Protein AF-A0A9N9EMJ4-F1 (afdb_monomer_lite)

Structure (mmCIF, N/CA/C/O backbone):
data_AF-A0A9N9EMJ4-F1
#
_entry.id   AF-A0A9N9EMJ4-F1
#
loop_
_atom_site.group_PDB
_atom_site.id
_atom_site.type_symbol
_atom_site.label_atom_id
_atom_site.label_alt_id
_atom_site.label_comp_id
_atom_site.label_asym_id
_atom_site.label_entity_id
_atom_site.label_seq_id
_atom_site.pdbx_PDB_ins_code
_atom_site.Cartn_x
_atom_site.Cartn_y
_atom_site.Cartn_z
_atom_site.occupancy
_atom_site.B_iso_or_equiv
_atom_site.auth_seq_id
_atom_site.auth_comp_id
_atom_site.auth_asym_id
_atom_site.auth_atom_id
_atom_site.pdbx_PDB_model_num
ATOM 1 N N . VAL A 1 1 ? 4.712 -18.160 -2.350 1.00 85.25 1 VAL A N 1
ATOM 2 C CA . VAL A 1 1 ? 4.069 -17.129 -3.195 1.00 85.25 1 VAL A CA 1
ATOM 3 C C . VAL A 1 1 ? 4.050 -17.665 -4.610 1.00 85.25 1 VAL A C 1
ATOM 5 O O . VAL A 1 1 ? 5.106 -18.065 -5.078 1.00 85.25 1 VAL A O 1
ATOM 8 N N . ASN A 1 2 ? 2.885 -17.746 -5.245 1.00 92.44 2 ASN A N 1
ATOM 9 C CA . ASN A 1 2 ? 2.748 -18.131 -6.648 1.00 92.44 2 ASN A CA 1
ATOM 10 C C . ASN A 1 2 ? 2.937 -16.888 -7.541 1.00 92.44 2 ASN A C 1
ATOM 12 O O . ASN A 1 2 ? 2.319 -15.858 -7.271 1.00 92.44 2 ASN A O 1
ATOM 16 N N . LEU A 1 3 ? 3.808 -16.981 -8.551 1.00 92.31 3 LEU A N 1
ATOM 17 C CA . LEU A 1 3 ? 4.112 -15.918 -9.520 1.00 92.31 3 LEU A CA 1
ATOM 18 C C . LEU A 1 3 ? 3.967 -16.403 -10.978 1.00 92.31 3 LEU A C 1
ATOM 20 O O . LEU A 1 3 ? 4.561 -15.828 -11.893 1.00 92.31 3 LEU A O 1
ATOM 24 N N . ASP A 1 4 ? 3.189 -17.457 -11.219 1.00 94.38 4 ASP A N 1
ATOM 25 C CA . ASP A 1 4 ? 3.074 -18.082 -12.535 1.00 94.38 4 ASP A CA 1
ATOM 26 C C . ASP A 1 4 ? 2.492 -17.120 -13.580 1.00 94.38 4 ASP A C 1
ATOM 28 O O . ASP A 1 4 ? 1.394 -16.555 -13.452 1.00 94.38 4 ASP A O 1
ATOM 32 N N . GLY A 1 5 ? 3.249 -16.929 -14.662 1.00 90.88 5 GLY A N 1
ATOM 33 C CA . GLY A 1 5 ? 2.914 -16.002 -15.739 1.00 90.88 5 GLY A CA 1
ATOM 34 C C . GLY A 1 5 ? 2.921 -14.528 -15.312 1.00 90.88 5 GLY A C 1
ATOM 35 O O . GLY A 1 5 ? 2.179 -13.733 -15.897 1.00 90.88 5 GLY A O 1
ATOM 36 N N . ILE A 1 6 ? 3.680 -14.171 -14.273 1.00 90.62 6 ILE A N 1
ATOM 37 C CA . ILE A 1 6 ? 4.059 -12.789 -13.962 1.00 90.62 6 ILE A CA 1
ATOM 38 C C . ILE A 1 6 ? 5.360 -12.472 -14.722 1.00 90.62 6 ILE A C 1
ATOM 40 O O . ILE A 1 6 ? 6.344 -13.190 -14.547 1.00 90.62 6 ILE A O 1
ATOM 44 N N . PRO A 1 7 ? 5.386 -11.448 -15.596 1.00 87.12 7 PRO A N 1
ATOM 45 C CA . PRO A 1 7 ? 6.576 -11.123 -16.381 1.00 87.12 7 PRO A CA 1
ATOM 46 C C . PRO A 1 7 ? 7.708 -10.602 -15.489 1.00 87.12 7 PRO A C 1
ATOM 48 O O . PRO A 1 7 ? 7.450 -9.921 -14.499 1.00 87.12 7 PRO A O 1
ATOM 51 N N . MET A 1 8 ? 8.954 -10.892 -15.874 1.00 84.81 8 MET A N 1
ATOM 52 C CA . MET A 1 8 ? 10.164 -10.380 -15.225 1.00 84.81 8 MET A CA 1
ATOM 53 C C . MET A 1 8 ? 10.958 -9.513 -16.219 1.00 84.81 8 MET A C 1
ATOM 55 O O . MET A 1 8 ? 11.267 -10.001 -17.307 1.00 84.81 8 MET A O 1
ATOM 59 N N . PRO A 1 9 ? 11.300 -8.253 -15.883 1.00 81.81 9 PRO A N 1
ATOM 60 C CA . PRO A 1 9 ? 11.042 -7.575 -14.608 1.00 81.81 9 PRO A CA 1
ATOM 61 C C . PRO A 1 9 ? 9.552 -7.269 -14.391 1.00 81.81 9 PRO A C 1
ATOM 63 O O . PRO A 1 9 ? 8.850 -6.907 -15.333 1.00 81.81 9 PRO A O 1
ATOM 66 N N . THR A 1 10 ? 9.076 -7.400 -13.147 1.00 86.81 10 THR A N 1
ATOM 67 C CA . THR A 1 10 ? 7.664 -7.178 -12.799 1.00 86.81 10 THR A CA 1
ATOM 68 C C . THR A 1 10 ? 7.264 -5.721 -13.068 1.00 86.81 10 THR A C 1
ATOM 70 O O . THR A 1 10 ? 7.769 -4.814 -12.398 1.00 86.81 10 THR A O 1
ATOM 73 N N . PRO A 1 11 ? 6.354 -5.451 -14.022 1.00 86.19 11 PRO A N 1
ATOM 74 C CA . PRO A 1 11 ? 5.904 -4.099 -14.304 1.00 86.19 11 PRO A CA 1
ATOM 75 C C . PRO A 1 11 ? 5.005 -3.594 -13.172 1.00 86.19 11 PRO A C 1
ATOM 77 O O . PRO A 1 11 ? 4.167 -4.332 -12.645 1.00 86.19 11 PRO A O 1
ATOM 80 N N . ILE A 1 12 ? 5.140 -2.311 -12.835 1.00 86.56 12 ILE A N 1
ATOM 81 C CA . ILE A 1 12 ? 4.262 -1.621 -11.885 1.00 86.56 12 ILE A CA 1
ATOM 82 C C . ILE A 1 12 ? 2.940 -1.328 -12.596 1.00 86.56 12 ILE A C 1
ATOM 84 O O . ILE A 1 12 ? 2.731 -0.260 -13.162 1.00 86.56 12 ILE A O 1
ATOM 88 N N . CYS A 1 13 ? 2.048 -2.315 -12.637 1.00 85.81 13 CYS A N 1
ATOM 89 C CA . CYS A 1 13 ? 0.713 -2.130 -13.190 1.00 85.81 13 CYS A CA 1
ATOM 90 C C . CYS A 1 13 ? -0.338 -2.917 -12.407 1.00 85.81 13 CYS A C 1
ATOM 92 O O . CYS A 1 13 ? -0.101 -4.030 -11.932 1.00 85.81 13 CYS A O 1
ATOM 94 N N . ASN A 1 14 ? -1.533 -2.332 -12.302 1.00 84.50 14 ASN A N 1
ATOM 95 C CA . ASN A 1 14 ? -2.632 -2.865 -11.495 1.00 84.50 14 ASN A CA 1
ATOM 96 C C . ASN A 1 14 ? -2.978 -4.315 -11.875 1.00 84.50 14 ASN A C 1
ATOM 98 O O . ASN A 1 14 ? -3.158 -5.160 -11.005 1.00 84.50 14 ASN A O 1
ATOM 102 N N . ARG A 1 15 ? -2.971 -4.635 -13.177 1.00 87.56 15 ARG A N 1
ATOM 103 C CA . ARG A 1 15 ? -3.268 -5.982 -13.692 1.00 87.56 15 ARG A CA 1
ATOM 104 C C . ARG A 1 15 ? -2.317 -7.050 -13.146 1.00 87.56 15 ARG A C 1
ATOM 106 O O . ARG A 1 15 ? -2.763 -8.136 -12.787 1.00 87.56 15 ARG A O 1
ATOM 113 N N . THR A 1 16 ? -1.023 -6.744 -13.071 1.00 90.25 16 THR A N 1
ATOM 114 C CA . THR A 1 16 ? -0.003 -7.681 -12.582 1.00 90.25 16 THR A CA 1
ATOM 115 C C . THR A 1 16 ? -0.172 -7.939 -11.092 1.00 90.25 16 THR A C 1
ATOM 117 O O . THR A 1 16 ? -0.239 -9.091 -10.676 1.00 90.25 16 THR A O 1
ATOM 120 N N . PHE A 1 17 ? -0.321 -6.886 -10.287 1.00 90.19 17 PHE A N 1
ATOM 121 C CA . PHE A 1 17 ? -0.478 -7.036 -8.838 1.00 90.19 17 PHE A CA 1
ATOM 122 C C . PHE A 1 17 ? -1.825 -7.657 -8.453 1.00 90.19 17 PHE A C 1
ATOM 124 O O . PHE A 1 17 ? -1.859 -8.503 -7.566 1.00 90.19 17 PHE A O 1
ATOM 131 N N . GLN A 1 18 ? -2.908 -7.355 -9.176 1.00 88.25 18 GLN A N 1
ATOM 132 C CA . GLN A 1 18 ? -4.179 -8.070 -9.019 1.00 88.25 18 GLN A CA 1
ATOM 133 C C . GLN A 1 18 ? -4.027 -9.564 -9.299 1.00 88.25 18 GLN A C 1
ATOM 135 O O . GLN A 1 18 ? -4.531 -10.378 -8.532 1.00 88.25 18 GLN A O 1
ATOM 140 N N . LYS A 1 19 ? -3.298 -9.941 -10.357 1.00 91.81 19 LYS A N 1
ATOM 141 C CA . LYS A 1 19 ? -3.024 -11.351 -10.653 1.00 91.81 19 LYS A CA 1
ATOM 142 C C . LYS A 1 19 ? -2.243 -12.025 -9.518 1.00 91.81 19 LYS A C 1
ATOM 144 O O . LYS A 1 19 ? -2.619 -13.124 -9.119 1.00 91.81 19 LYS A O 1
ATOM 149 N N . ILE A 1 20 ? -1.229 -11.359 -8.956 1.00 92.19 20 ILE A N 1
ATOM 150 C CA . ILE A 1 20 ? -0.475 -11.875 -7.800 1.00 92.19 20 ILE A CA 1
ATOM 151 C C . ILE A 1 20 ? -1.405 -12.083 -6.599 1.00 92.19 20 ILE A C 1
ATOM 153 O O . ILE A 1 20 ? -1.363 -13.135 -5.968 1.00 92.19 20 ILE A O 1
ATOM 157 N N . GLU A 1 21 ? -2.269 -11.120 -6.286 1.00 90.50 21 GLU A N 1
ATOM 158 C CA . GLU A 1 21 ? -3.208 -11.231 -5.165 1.00 90.50 21 GLU A CA 1
ATOM 159 C C . GLU A 1 21 ? -4.283 -12.310 -5.371 1.00 90.50 21 GLU A C 1
ATOM 161 O O . GLU A 1 21 ? -4.683 -12.967 -4.411 1.00 90.50 21 GLU A O 1
ATOM 166 N N . VAL A 1 22 ? -4.739 -12.527 -6.609 1.00 89.50 22 VAL A N 1
ATOM 167 C CA . VAL A 1 22 ? -5.659 -13.626 -6.959 1.00 89.50 22 VAL A CA 1
ATOM 168 C C . VAL A 1 22 ? -4.975 -14.983 -6.787 1.00 89.50 22 VAL A C 1
ATOM 170 O O . VAL A 1 22 ? -5.568 -15.903 -6.232 1.00 89.50 22 VAL A O 1
ATOM 173 N N . GLN A 1 23 ? -3.715 -15.104 -7.209 1.00 93.38 23 GLN A N 1
ATOM 174 C CA . GLN A 1 23 ? -2.917 -16.324 -7.041 1.00 93.38 23 GLN A CA 1
ATOM 175 C C . GLN A 1 23 ? -2.498 -16.575 -5.581 1.00 93.38 23 GLN A C 1
ATOM 177 O O . GLN A 1 23 ? -2.123 -17.693 -5.232 1.00 93.38 23 GLN A O 1
ATOM 182 N N . ASN A 1 24 ? -2.543 -15.550 -4.722 1.00 92.62 24 ASN A N 1
ATOM 183 C CA . ASN A 1 24 ? -2.106 -15.604 -3.328 1.00 92.62 24 ASN A CA 1
ATOM 184 C C . ASN A 1 24 ? -3.166 -14.971 -2.406 1.00 92.62 24 ASN A C 1
ATOM 186 O O . ASN A 1 24 ? -2.948 -13.873 -1.889 1.00 92.62 24 ASN A O 1
ATOM 190 N N . PRO A 1 25 ? -4.294 -15.655 -2.135 1.00 88.00 25 PRO A N 1
ATOM 191 C CA . PRO A 1 25 ? -5.452 -15.064 -1.453 1.00 88.00 25 PRO A CA 1
ATOM 192 C C . PRO A 1 25 ? -5.166 -14.580 -0.026 1.00 88.00 25 PRO A C 1
ATOM 194 O O . PRO A 1 25 ? -5.908 -13.754 0.498 1.00 88.00 25 PRO A O 1
ATOM 197 N N . ASN A 1 26 ? -4.078 -15.043 0.594 1.00 90.00 26 ASN A N 1
ATOM 198 C CA . ASN A 1 26 ? -3.669 -14.626 1.934 1.00 90.00 26 ASN A CA 1
ATOM 199 C C . ASN A 1 26 ? -2.781 -13.369 1.949 1.00 90.00 26 ASN A C 1
ATOM 201 O O . ASN A 1 26 ? -2.436 -12.883 3.027 1.00 90.00 26 ASN A O 1
ATOM 205 N N . ILE A 1 27 ? -2.392 -12.852 0.779 1.00 90.75 27 ILE A N 1
ATOM 206 C CA . ILE A 1 27 ? -1.434 -11.755 0.633 1.00 90.75 27 ILE A CA 1
ATOM 207 C C . ILE A 1 27 ? -2.098 -10.566 -0.052 1.00 90.75 27 ILE A C 1
ATOM 209 O O . ILE A 1 27 ? -2.793 -10.690 -1.055 1.00 90.75 27 ILE A O 1
ATOM 213 N N . SER A 1 28 ? -1.832 -9.389 0.489 1.00 90.25 28 SER A N 1
ATOM 214 C CA . SER A 1 28 ? -2.141 -8.101 -0.116 1.00 90.25 28 SER A CA 1
ATOM 215 C C . SER A 1 28 ? -0.863 -7.322 -0.351 1.00 90.25 28 SER A C 1
ATOM 217 O O . SER A 1 28 ? 0.047 -7.377 0.477 1.00 90.25 28 SER A O 1
ATOM 219 N N . ILE A 1 29 ? -0.786 -6.616 -1.474 1.00 90.94 29 ILE A N 1
ATOM 220 C CA . ILE A 1 29 ? 0.419 -5.896 -1.873 1.00 90.94 29 ILE A CA 1
ATOM 221 C C . ILE A 1 29 ? 0.069 -4.443 -2.165 1.00 90.94 29 ILE A C 1
ATOM 223 O O . ILE A 1 29 ? -0.789 -4.146 -2.992 1.00 90.94 29 ILE A O 1
ATOM 227 N N . ASN A 1 30 ? 0.774 -3.536 -1.501 1.00 89.75 30 ASN A N 1
ATOM 228 C CA . ASN A 1 30 ? 0.742 -2.108 -1.782 1.00 89.75 30 ASN A CA 1
ATOM 229 C C . ASN A 1 30 ? 2.109 -1.689 -2.323 1.00 89.75 30 ASN A C 1
ATOM 231 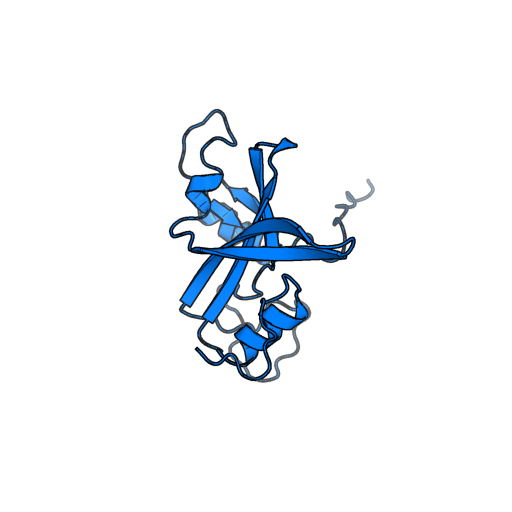O O . ASN A 1 30 ? 3.130 -2.079 -1.755 1.00 89.75 30 ASN A O 1
ATOM 235 N N . VAL A 1 31 ? 2.138 -0.892 -3.388 1.00 89.56 31 VAL A N 1
ATOM 236 C CA . VAL A 1 31 ? 3.375 -0.384 -3.994 1.00 89.56 31 VAL A CA 1
ATOM 237 C C . VAL A 1 31 ? 3.392 1.136 -3.927 1.00 89.56 31 VAL A C 1
ATOM 239 O O . VAL A 1 31 ? 2.428 1.801 -4.313 1.00 89.56 31 VAL A O 1
ATOM 242 N N . TRP A 1 32 ? 4.517 1.660 -3.462 1.00 87.06 32 TRP A N 1
ATOM 243 C CA . TRP A 1 32 ? 4.836 3.070 -3.303 1.00 87.06 32 TRP A CA 1
ATOM 244 C C . TRP A 1 32 ? 5.968 3.445 -4.248 1.00 87.06 32 TRP A C 1
ATOM 246 O O . TRP A 1 32 ? 6.892 2.672 -4.421 1.00 87.06 32 TRP A O 1
ATOM 256 N N . GLU A 1 33 ? 5.939 4.633 -4.813 1.00 86.69 33 GLU A N 1
ATOM 257 C CA . GLU A 1 33 ? 7.043 5.257 -5.532 1.00 86.69 33 GLU A CA 1
ATOM 258 C C . GLU A 1 33 ? 7.530 6.457 -4.733 1.00 86.69 33 GLU A C 1
ATOM 260 O O . GLU A 1 33 ? 6.740 7.164 -4.106 1.00 86.69 33 GLU A O 1
ATOM 265 N N . TRP A 1 34 ? 8.834 6.704 -4.754 1.00 83.81 34 TRP A N 1
ATOM 266 C CA . TRP A 1 34 ? 9.392 7.901 -4.145 1.00 83.81 34 TRP A CA 1
ATOM 267 C C . TRP A 1 34 ? 9.426 9.046 -5.156 1.00 83.81 34 TRP A C 1
ATOM 269 O O . TRP A 1 34 ? 10.041 8.925 -6.217 1.00 83.81 34 TRP A O 1
ATOM 279 N N . LYS A 1 35 ? 8.785 10.172 -4.828 1.00 78.88 35 LYS A N 1
ATOM 280 C CA . LYS A 1 35 ? 8.893 11.394 -5.625 1.00 78.88 35 LYS A CA 1
ATOM 281 C C . LYS A 1 35 ? 9.964 12.303 -5.048 1.00 78.88 35 LYS A C 1
ATOM 283 O O . LYS A 1 35 ? 9.763 12.922 -4.008 1.00 78.88 35 LYS A O 1
ATOM 288 N N . ASN A 1 36 ? 11.075 12.428 -5.771 1.00 77.19 36 ASN A N 1
ATOM 289 C CA . ASN A 1 36 ? 12.184 13.299 -5.377 1.00 77.19 36 ASN A CA 1
ATOM 290 C C . ASN A 1 36 ? 11.768 14.775 -5.274 1.00 77.19 36 ASN A C 1
ATOM 292 O O . ASN A 1 36 ? 12.185 15.452 -4.344 1.00 77.19 36 ASN A O 1
ATOM 296 N N . GLU A 1 37 ? 10.921 15.256 -6.191 1.00 79.50 37 GLU A N 1
ATOM 297 C CA . GLU A 1 37 ? 10.484 16.664 -6.268 1.00 79.50 37 GLU A CA 1
ATOM 298 C C . GLU A 1 37 ? 9.779 17.135 -4.994 1.00 79.50 37 GLU A C 1
ATOM 300 O O . GLU A 1 37 ? 9.997 18.248 -4.526 1.00 79.50 37 GLU A O 1
ATOM 305 N N . THR A 1 38 ? 8.914 16.282 -4.446 1.00 75.12 38 THR A N 1
ATOM 306 C CA . THR A 1 38 ? 8.098 16.587 -3.269 1.00 75.12 38 THR A CA 1
ATOM 307 C C . THR A 1 38 ? 8.649 15.953 -1.999 1.00 75.12 38 THR A C 1
ATOM 309 O O . THR A 1 38 ? 8.082 16.177 -0.938 1.00 75.12 38 THR A O 1
ATOM 312 N N . ALA A 1 39 ? 9.726 15.164 -2.103 1.00 77.62 39 ALA A N 1
ATOM 313 C CA . ALA A 1 39 ? 10.279 14.337 -1.032 1.00 77.62 39 ALA A CA 1
ATOM 314 C C . ALA A 1 39 ? 9.204 13.519 -0.290 1.00 77.62 39 ALA A C 1
ATOM 316 O O . ALA A 1 39 ? 9.251 13.371 0.930 1.00 77.62 39 ALA A O 1
ATOM 317 N N . THR A 1 40 ? 8.216 13.006 -1.031 1.00 74.06 40 THR A N 1
ATOM 318 C CA . THR A 1 40 ? 7.083 12.267 -0.465 1.00 74.06 40 THR A CA 1
ATOM 319 C C . THR A 1 40 ? 6.847 10.941 -1.186 1.00 74.06 40 THR A C 1
ATOM 321 O O . THR A 1 40 ? 7.032 10.840 -2.407 1.00 74.06 40 THR A O 1
ATOM 324 N N . PRO A 1 41 ? 6.415 9.897 -0.455 1.00 77.81 41 PRO A N 1
ATOM 325 C CA . PRO A 1 41 ? 5.991 8.650 -1.067 1.00 77.81 41 PRO A CA 1
ATOM 326 C C . PRO A 1 41 ? 4.634 8.843 -1.757 1.00 77.81 41 PRO A C 1
ATOM 328 O O . PRO A 1 41 ? 3.680 9.356 -1.173 1.00 77.81 41 PRO A O 1
ATOM 331 N N . LYS A 1 42 ? 4.516 8.381 -2.999 1.00 79.62 42 LYS A N 1
ATOM 332 C CA . LYS A 1 42 ? 3.259 8.309 -3.743 1.00 79.62 42 LYS A CA 1
ATOM 333 C C . LYS A 1 42 ? 2.904 6.854 -3.967 1.00 79.62 42 LYS A C 1
ATOM 335 O O . LYS A 1 42 ? 3.665 6.112 -4.569 1.00 79.62 42 LYS A O 1
ATOM 340 N N . ALA A 1 43 ? 1.728 6.430 -3.549 1.00 78.69 43 ALA A N 1
ATOM 341 C CA . ALA A 1 43 ? 1.288 5.090 -3.887 1.00 78.69 43 ALA A CA 1
ATOM 342 C C . ALA A 1 43 ? 0.833 4.980 -5.345 1.00 78.69 43 ALA A C 1
ATOM 344 O O . ALA A 1 43 ? 0.143 5.848 -5.885 1.00 78.69 43 ALA A O 1
ATOM 345 N N . VAL A 1 44 ? 1.234 3.872 -5.958 1.00 83.31 44 VAL A N 1
ATOM 346 C CA . VAL A 1 44 ? 0.954 3.517 -7.354 1.00 83.31 44 VAL A CA 1
ATOM 347 C C . VAL A 1 44 ? 0.089 2.271 -7.461 1.00 83.31 44 VAL A C 1
ATOM 349 O O . VAL A 1 44 ? -0.693 2.151 -8.400 1.00 83.31 44 VAL A O 1
ATOM 352 N N . ILE A 1 45 ? 0.179 1.363 -6.487 1.00 86.44 45 ILE A N 1
ATOM 353 C CA . ILE A 1 45 ? -0.683 0.184 -6.390 1.00 86.44 45 ILE A CA 1
ATOM 354 C C . ILE A 1 45 ? -1.246 0.129 -4.976 1.00 86.44 45 ILE A C 1
ATOM 356 O O . ILE A 1 45 ? -0.491 0.034 -4.009 1.00 86.44 45 ILE A O 1
ATOM 360 N N . ALA A 1 46 ? -2.569 0.160 -4.864 1.00 81.75 46 ALA A N 1
ATOM 361 C CA . ALA A 1 46 ? -3.283 -0.058 -3.616 1.00 81.75 46 ALA A CA 1
ATOM 362 C C . ALA A 1 46 ? -4.005 -1.401 -3.672 1.00 81.75 46 ALA A C 1
ATOM 364 O O . ALA A 1 46 ? -4.832 -1.629 -4.560 1.00 81.75 46 ALA A O 1
ATOM 365 N N . SER A 1 47 ? -3.720 -2.272 -2.708 1.00 78.69 47 SER A N 1
ATOM 366 C CA . SER A 1 47 ? -4.485 -3.497 -2.530 1.00 78.69 47 SER A CA 1
ATOM 367 C C . SER A 1 47 ? -5.921 -3.173 -2.136 1.00 78.69 47 SER A C 1
ATOM 369 O O . SER A 1 47 ? -6.179 -2.273 -1.332 1.00 78.69 47 SER A O 1
ATOM 371 N N . LYS A 1 48 ? -6.864 -3.982 -2.622 1.00 73.50 48 LYS A N 1
ATOM 372 C CA . LYS A 1 48 ? -8.259 -3.942 -2.163 1.00 73.50 48 LYS A CA 1
ATOM 373 C C . LYS A 1 48 ? -8.463 -4.642 -0.811 1.00 73.50 48 LYS A C 1
ATOM 375 O O . LYS A 1 48 ? -9.591 -4.796 -0.376 1.00 73.50 48 LYS A O 1
ATOM 380 N N . ASN A 1 49 ? -7.396 -5.027 -0.109 1.00 70.62 49 ASN A N 1
ATOM 381 C CA . ASN A 1 49 ? -7.486 -5.632 1.218 1.00 70.62 49 ASN A CA 1
ATOM 382 C C . ASN A 1 49 ? -7.857 -4.614 2.311 1.00 70.62 49 ASN A C 1
ATOM 384 O O . ASN A 1 49 ? -7.004 -4.163 3.077 1.00 70.62 49 ASN A O 1
ATOM 388 N N . PHE A 1 50 ? -9.132 -4.247 2.389 1.00 65.44 50 PHE A N 1
ATOM 389 C CA . PHE A 1 50 ? -9.687 -3.461 3.486 1.00 65.44 50 PHE A CA 1
ATOM 390 C C . PHE A 1 50 ? -10.690 -4.305 4.273 1.00 65.44 50 PHE A C 1
ATOM 392 O O . PHE A 1 50 ? -11.443 -5.103 3.723 1.00 65.44 50 PHE A O 1
ATOM 399 N N . TYR A 1 51 ? -10.677 -4.118 5.587 1.00 56.28 51 TYR A N 1
ATOM 400 C CA . TYR A 1 51 ? -11.638 -4.714 6.500 1.00 56.28 51 TYR A CA 1
ATOM 401 C C . TYR A 1 51 ? -12.662 -3.646 6.854 1.00 56.28 51 TYR A C 1
ATOM 403 O O . TYR A 1 51 ? -12.312 -2.646 7.480 1.00 56.28 51 TYR A O 1
ATOM 411 N N . ILE A 1 52 ? -13.912 -3.851 6.451 1.00 58.62 52 ILE A N 1
ATOM 412 C CA . ILE A 1 52 ? -15.035 -3.112 7.020 1.00 58.62 52 ILE A CA 1
ATOM 413 C C . ILE A 1 52 ? -15.550 -3.970 8.182 1.00 58.62 52 ILE A C 1
ATOM 415 O O . ILE A 1 52 ? -15.935 -5.119 7.942 1.00 58.62 52 ILE A O 1
ATOM 419 N N . PRO A 1 53 ? -15.506 -3.477 9.434 1.00 50.88 53 PRO A N 1
ATOM 420 C CA . PRO A 1 53 ? -16.191 -4.138 10.541 1.00 50.88 53 PRO A CA 1
ATOM 421 C C . PRO A 1 53 ? -17.655 -4.373 10.156 1.00 50.88 53 PRO A C 1
ATOM 423 O O . PRO A 1 53 ? -18.267 -3.467 9.597 1.00 50.88 53 PRO A O 1
ATOM 426 N N . ASP A 1 54 ? -18.172 -5.574 10.413 1.00 56.47 54 ASP A N 1
ATOM 427 C CA . ASP A 1 54 ? -19.534 -6.001 10.045 1.00 56.47 54 ASP A CA 1
ATOM 428 C C . ASP A 1 54 ? -19.775 -6.193 8.532 1.00 56.47 54 ASP A C 1
ATOM 430 O O . ASP A 1 54 ? -20.917 -6.255 8.084 1.00 56.47 54 ASP A O 1
ATOM 434 N N . SER A 1 55 ? -18.704 -6.333 7.736 1.00 57.38 55 SER A N 1
ATOM 435 C CA . SER A 1 55 ? -18.815 -6.788 6.341 1.00 57.38 55 SER A CA 1
ATOM 436 C C . SER A 1 55 ? -19.475 -8.165 6.259 1.00 57.38 55 SER A C 1
ATOM 438 O O . SER A 1 55 ? -19.229 -9.065 7.066 1.00 57.38 55 SER A O 1
ATOM 440 N N . CYS A 1 56 ? -20.328 -8.322 5.256 1.00 57.16 56 CYS A N 1
ATOM 441 C CA . CYS A 1 56 ? -21.087 -9.532 5.033 1.00 57.16 56 CYS A CA 1
ATOM 442 C C . CYS A 1 56 ? -20.157 -10.705 4.702 1.00 57.16 56 CYS A C 1
ATOM 444 O O . CYS A 1 56 ? -19.301 -10.631 3.817 1.00 57.16 56 CYS A O 1
ATOM 446 N N . THR A 1 57 ? -20.340 -11.816 5.411 1.00 59.25 57 THR A N 1
ATOM 447 C CA . THR A 1 57 ? -19.589 -13.063 5.209 1.00 59.25 57 THR A CA 1
ATOM 448 C C . THR A 1 57 ? -20.250 -14.000 4.194 1.00 59.25 57 THR A C 1
ATOM 450 O O . THR A 1 57 ? -19.700 -15.064 3.903 1.00 59.25 57 THR A O 1
ATOM 453 N N . ILE A 1 58 ? -21.414 -13.614 3.658 1.00 57.25 58 ILE A N 1
ATOM 454 C CA . ILE A 1 58 ? -22.247 -14.430 2.772 1.00 57.25 58 ILE A CA 1
ATOM 455 C C . ILE A 1 58 ? -21.682 -14.400 1.348 1.00 57.25 58 ILE A C 1
ATOM 457 O O . ILE A 1 58 ? -21.512 -13.344 0.734 1.00 57.25 58 ILE A O 1
ATOM 461 N N . GLU A 1 59 ? -21.419 -15.586 0.808 1.00 53.88 59 GLU A N 1
ATOM 462 C CA . GLU A 1 59 ? -20.995 -15.781 -0.576 1.00 53.88 59 GLU A CA 1
ATOM 463 C C . GLU A 1 59 ? -22.113 -15.347 -1.544 1.00 53.88 59 GLU A C 1
ATOM 465 O O . GLU A 1 59 ? -23.253 -15.787 -1.422 1.00 53.88 59 GLU A O 1
ATOM 470 N N . GLY A 1 60 ? -21.810 -14.443 -2.484 1.00 56.06 60 GLY A N 1
ATOM 471 C CA . GLY A 1 60 ? -22.780 -13.957 -3.480 1.00 56.06 60 GLY A CA 1
ATOM 472 C C . GLY A 1 60 ? -23.718 -12.834 -3.017 1.00 56.06 60 GLY A C 1
ATOM 473 O O . GLY A 1 60 ? -24.680 -12.524 -3.717 1.00 56.06 60 GLY A O 1
ATOM 474 N N . CYS A 1 61 ? -23.462 -12.201 -1.869 1.00 59.84 61 CYS A N 1
ATOM 475 C CA . CYS A 1 61 ? -24.295 -11.093 -1.407 1.00 59.84 61 CYS A CA 1
ATOM 476 C C . CYS A 1 61 ? -24.170 -9.848 -2.310 1.00 59.84 61 CYS A C 1
ATOM 478 O O . CYS A 1 61 ? -23.063 -9.397 -2.619 1.00 59.84 61 CYS A O 1
ATOM 480 N N . ILE A 1 62 ? -25.313 -9.286 -2.714 1.00 57.38 62 ILE A N 1
ATOM 481 C CA . ILE A 1 62 ? -25.406 -8.079 -3.542 1.00 57.38 62 ILE A CA 1
ATOM 482 C C . ILE A 1 62 ? -25.499 -6.871 -2.605 1.00 57.38 62 ILE A C 1
ATOM 484 O O . ILE A 1 62 ? -26.550 -6.619 -2.023 1.00 57.38 62 ILE A O 1
ATOM 488 N N . HIS A 1 63 ? -24.406 -6.122 -2.472 1.00 58.75 63 HIS A N 1
ATOM 489 C CA . HIS A 1 63 ? -24.387 -4.865 -1.722 1.00 58.75 63 HIS A CA 1
ATOM 490 C C . HIS A 1 63 ? -24.292 -3.662 -2.651 1.00 58.75 63 HIS A C 1
ATOM 492 O O . HIS A 1 63 ? -23.622 -3.711 -3.684 1.00 58.75 63 HIS A O 1
ATOM 498 N N . SER A 1 64 ? -24.890 -2.548 -2.230 1.00 55.72 64 SER A N 1
ATOM 499 C CA . SER A 1 64 ? -24.735 -1.251 -2.896 1.00 55.72 64 SER A CA 1
ATOM 500 C C . SER A 1 64 ? -23.301 -0.714 -2.791 1.00 55.72 64 SER A C 1
ATOM 502 O O . SER A 1 64 ? -22.878 0.079 -3.631 1.00 55.72 64 SER A O 1
ATOM 504 N N . ASN A 1 65 ? -22.539 -1.137 -1.771 1.00 56.56 65 ASN A N 1
ATOM 505 C CA . ASN A 1 65 ? -21.145 -0.753 -1.578 1.00 56.56 65 ASN A CA 1
ATOM 506 C C . ASN A 1 65 ? -20.201 -1.869 -2.076 1.00 56.56 65 ASN A C 1
ATOM 508 O O . ASN A 1 65 ? -20.224 -2.976 -1.533 1.00 56.56 65 ASN A O 1
ATOM 512 N N . PRO A 1 66 ? -19.294 -1.599 -3.037 1.00 54.28 66 PRO A N 1
ATOM 513 C CA . PRO A 1 66 ? -18.353 -2.600 -3.563 1.00 54.28 66 PRO A CA 1
ATOM 514 C C . PRO A 1 66 ? -17.354 -3.136 -2.518 1.00 54.28 66 PRO A C 1
ATOM 516 O O . PRO A 1 66 ? -16.570 -4.043 -2.805 1.00 54.28 66 PRO A O 1
ATOM 519 N N . ASN A 1 67 ? -17.353 -2.566 -1.312 1.00 54.03 67 ASN A N 1
ATOM 520 C CA . ASN A 1 67 ? -16.426 -2.879 -0.236 1.00 54.03 67 ASN A CA 1
ATOM 521 C C . ASN A 1 67 ? -16.985 -3.873 0.812 1.00 54.03 67 ASN A C 1
ATOM 523 O O . ASN A 1 67 ? -16.268 -4.271 1.726 1.00 54.03 67 ASN A O 1
ATOM 527 N N . GLU A 1 68 ? -18.249 -4.277 0.715 1.00 56.03 68 GLU A N 1
ATOM 528 C CA . GLU A 1 68 ? -18.975 -4.891 1.839 1.00 56.03 68 GLU A CA 1
ATOM 529 C C . GLU A 1 68 ? -18.775 -6.416 1.986 1.00 56.03 68 GLU A C 1
ATOM 531 O O . GLU A 1 68 ? -19.219 -6.990 2.972 1.00 56.03 68 GLU A O 1
ATOM 536 N N . CYS A 1 69 ? -18.038 -7.066 1.070 1.00 55.97 69 CYS A N 1
ATOM 537 C CA . CYS A 1 69 ? -17.813 -8.529 1.060 1.00 55.97 69 CYS A CA 1
ATOM 538 C C . CYS A 1 69 ? -16.332 -8.964 1.015 1.00 55.97 69 CYS A C 1
ATO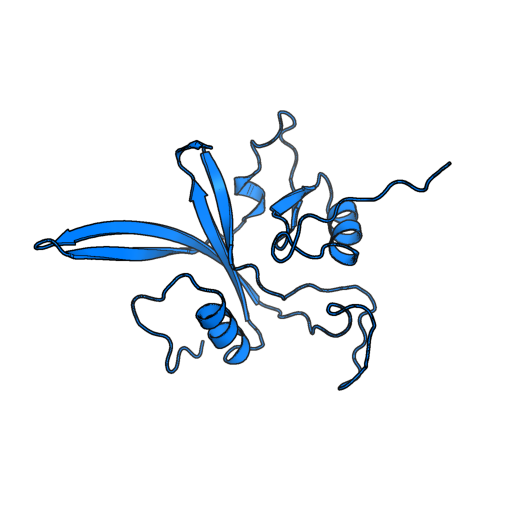M 540 O O . CYS A 1 69 ? -16.032 -10.114 0.681 1.00 55.97 69 CYS A O 1
ATOM 542 N N . GLN A 1 70 ? -15.367 -8.071 1.257 1.00 62.44 70 GLN A N 1
ATOM 543 C CA . GLN A 1 70 ? -13.950 -8.435 1.109 1.00 62.44 70 GLN A CA 1
ATOM 544 C C . GLN A 1 70 ? -13.423 -9.166 2.352 1.00 62.44 70 GLN A C 1
ATOM 546 O O . GLN A 1 70 ? -13.357 -8.602 3.443 1.00 62.44 70 GLN A O 1
ATOM 551 N N . LYS A 1 71 ? -12.995 -10.427 2.186 1.00 66.88 71 LYS A N 1
ATOM 552 C CA . LYS A 1 71 ? -12.291 -11.165 3.246 1.00 66.88 71 LYS A CA 1
ATOM 553 C C . LYS A 1 71 ? -10.931 -10.516 3.503 1.00 66.88 71 LYS A C 1
ATOM 555 O O . LYS A 1 71 ? -10.119 -10.383 2.587 1.00 66.88 71 LYS A O 1
ATOM 560 N N . LYS A 1 72 ? -10.669 -10.159 4.765 1.00 72.12 72 LYS A N 1
ATOM 561 C CA . LYS A 1 72 ? -9.384 -9.594 5.191 1.00 72.12 72 LYS A CA 1
ATOM 562 C C . LYS A 1 72 ? -8.269 -10.604 4.932 1.00 72.12 72 LYS A C 1
ATOM 564 O O . LYS A 1 72 ? -8.256 -11.688 5.511 1.00 72.12 72 LYS A O 1
ATOM 569 N N . ARG A 1 73 ? -7.302 -10.226 4.100 1.00 82.69 73 ARG A N 1
ATOM 570 C CA . ARG A 1 73 ? -6.084 -11.010 3.900 1.00 82.69 73 ARG A CA 1
ATOM 571 C C . ARG A 1 73 ? -5.140 -10.787 5.086 1.00 82.69 73 ARG A C 1
ATOM 573 O O . ARG A 1 73 ? -4.922 -9.628 5.458 1.00 82.69 73 ARG A O 1
ATOM 580 N N . PRO A 1 74 ? -4.581 -11.854 5.683 1.00 83.69 74 PRO A N 1
ATOM 581 C CA . PRO A 1 74 ? -3.769 -11.762 6.894 1.00 83.69 74 PRO A CA 1
ATOM 582 C C . PRO A 1 74 ? -2.425 -11.066 6.668 1.00 83.69 74 PRO A C 1
ATOM 584 O O . PRO A 1 74 ? -1.931 -10.393 7.570 1.00 83.69 74 PRO A O 1
ATOM 587 N N . HIS A 1 75 ? -1.831 -11.200 5.479 1.00 88.81 75 HIS A N 1
ATOM 588 C CA . HIS A 1 75 ? -0.506 -10.657 5.202 1.00 88.81 75 HIS A CA 1
ATOM 589 C C . HIS A 1 75 ? -0.595 -9.417 4.312 1.00 88.81 75 HIS A C 1
ATOM 591 O O . HIS A 1 75 ? -1.112 -9.466 3.193 1.00 88.81 75 HIS A O 1
ATOM 597 N N . ILE A 1 76 ? -0.071 -8.296 4.810 1.00 89.31 76 ILE A N 1
ATOM 598 C CA . ILE A 1 76 ? 0.017 -7.026 4.084 1.00 89.31 76 ILE A CA 1
ATOM 599 C C . ILE A 1 76 ? 1.486 -6.733 3.808 1.00 89.31 76 ILE A C 1
ATOM 601 O O . ILE A 1 76 ? 2.287 -6.606 4.731 1.00 89.31 76 ILE A O 1
ATOM 605 N N . ILE A 1 77 ? 1.841 -6.652 2.529 1.00 91.44 77 ILE A N 1
ATOM 606 C CA . ILE A 1 77 ? 3.191 -6.357 2.060 1.00 91.44 77 ILE A CA 1
ATOM 607 C C . ILE A 1 77 ? 3.189 -4.947 1.478 1.00 91.44 77 ILE A C 1
ATOM 609 O O . ILE A 1 77 ? 2.394 -4.627 0.595 1.00 91.44 77 ILE A O 1
ATOM 613 N N . HIS A 1 78 ? 4.096 -4.105 1.960 1.00 91.50 78 HIS A N 1
ATOM 614 C CA . HIS A 1 78 ? 4.321 -2.767 1.424 1.00 91.50 78 HIS A CA 1
ATOM 615 C C . HIS A 1 78 ? 5.665 -2.741 0.696 1.00 91.50 78 HIS A C 1
ATOM 617 O O . HIS A 1 78 ? 6.692 -3.075 1.282 1.00 91.50 78 HIS A O 1
ATOM 623 N N . LEU A 1 79 ? 5.666 -2.359 -0.576 1.00 92.19 79 LEU A N 1
ATOM 624 C CA . LEU A 1 79 ? 6.858 -2.292 -1.416 1.00 92.19 79 LEU A CA 1
ATOM 625 C C . LEU A 1 79 ? 7.117 -0.852 -1.847 1.00 92.19 79 LEU A C 1
ATOM 627 O O . LEU A 1 79 ? 6.179 -0.153 -2.205 1.00 92.19 79 LEU A O 1
ATOM 631 N N . MET A 1 80 ? 8.373 -0.422 -1.864 1.00 90.12 80 MET A N 1
ATOM 632 C CA . MET A 1 80 ? 8.805 0.803 -2.528 1.00 90.12 80 MET A CA 1
ATOM 633 C C . MET A 1 80 ? 9.433 0.439 -3.867 1.00 90.12 80 MET A C 1
ATOM 635 O O . MET A 1 80 ? 10.439 -0.263 -3.904 1.00 90.12 80 MET A O 1
ATOM 639 N N . ALA A 1 81 ? 8.833 0.893 -4.953 1.00 89.38 81 ALA A N 1
ATOM 640 C CA . ALA A 1 81 ? 9.382 0.852 -6.285 1.00 89.38 81 ALA A CA 1
ATOM 641 C C . ALA A 1 81 ? 10.404 1.9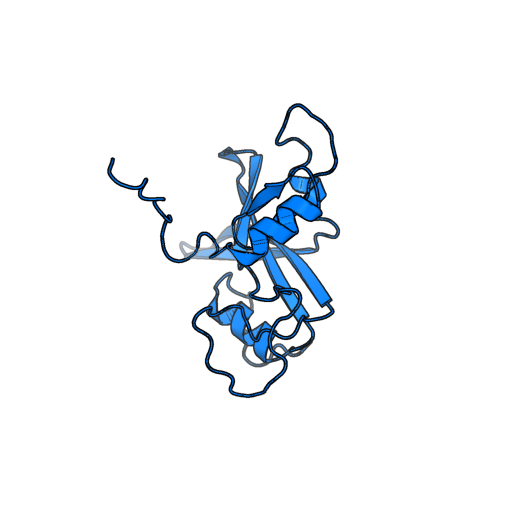78 -6.474 1.00 89.38 81 ALA A C 1
ATOM 643 O O . ALA A 1 81 ? 10.091 3.161 -6.321 1.00 89.38 81 ALA A O 1
ATOM 644 N N . LEU A 1 82 ? 11.616 1.589 -6.848 1.00 84.00 82 LEU A N 1
ATOM 645 C CA . LEU A 1 82 ? 12.641 2.465 -7.391 1.00 84.00 82 LEU A CA 1
ATOM 646 C C . LEU A 1 82 ? 12.755 2.166 -8.881 1.00 84.00 82 LEU A C 1
ATOM 648 O O . LEU A 1 82 ? 12.932 1.012 -9.272 1.00 84.00 82 LEU A O 1
ATOM 652 N N . SER A 1 83 ? 12.614 3.198 -9.703 1.00 76.69 83 SER A N 1
ATOM 653 C CA . SER A 1 83 ? 12.726 3.072 -11.153 1.00 76.69 83 SER A CA 1
ATOM 654 C C . SER A 1 83 ? 14.091 3.578 -11.593 1.00 76.69 83 SER A C 1
ATOM 656 O O . SER A 1 83 ? 14.345 4.780 -11.534 1.00 76.69 83 SER A O 1
ATOM 658 N N . ASP A 1 84 ? 14.938 2.676 -12.077 1.00 68.19 84 ASP A N 1
ATOM 659 C CA . ASP A 1 84 ? 16.198 3.037 -12.715 1.00 68.19 84 ASP A CA 1
ATOM 660 C C . ASP A 1 84 ? 16.000 3.080 -14.229 1.00 68.19 84 ASP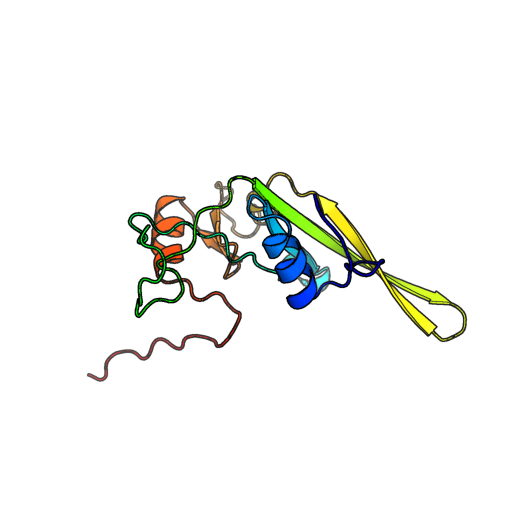 A C 1
ATOM 662 O O . ASP A 1 84 ? 15.556 2.113 -14.859 1.00 68.19 84 ASP A O 1
ATOM 666 N N . THR A 1 85 ? 16.337 4.217 -14.835 1.00 65.12 85 THR A N 1
ATOM 667 C CA . THR A 1 85 ? 16.344 4.355 -16.294 1.00 65.12 85 THR A CA 1
ATOM 668 C C . THR A 1 85 ? 17.723 3.973 -16.818 1.00 65.12 85 THR A C 1
ATOM 670 O O . THR A 1 85 ? 18.691 4.718 -16.697 1.00 65.12 85 THR A O 1
ATOM 673 N N . THR A 1 86 ? 17.838 2.785 -17.409 1.00 63.78 86 THR A N 1
ATOM 674 C CA . THR A 1 86 ? 19.069 2.365 -18.085 1.00 63.78 86 THR A CA 1
ATOM 675 C C . THR A 1 86 ? 18.976 2.726 -19.563 1.00 63.78 86 THR A C 1
ATOM 677 O O . THR A 1 86 ? 18.079 2.249 -20.261 1.00 63.78 86 THR A O 1
ATOM 680 N N . LYS A 1 87 ? 19.902 3.556 -20.051 1.00 59.81 87 LYS A N 1
ATOM 681 C CA . LYS A 1 87 ? 20.114 3.770 -21.488 1.00 59.81 87 LYS A CA 1
ATOM 682 C C . LYS A 1 87 ? 21.151 2.770 -21.986 1.00 59.81 87 LYS A C 1
ATOM 684 O O . LYS A 1 87 ? 22.313 2.863 -21.607 1.00 59.81 87 LYS A O 1
ATOM 689 N N . THR A 1 88 ? 20.743 1.858 -22.857 1.00 57.81 88 THR A N 1
ATOM 690 C CA . THR A 1 88 ? 21.661 1.007 -23.629 1.00 57.81 88 THR A CA 1
ATOM 691 C C . THR A 1 88 ? 21.260 1.087 -25.096 1.00 57.81 88 THR A C 1
ATOM 693 O O . THR A 1 88 ? 20.099 0.837 -25.423 1.00 57.81 88 THR A O 1
ATOM 696 N N . ASP A 1 89 ? 22.193 1.494 -25.958 1.00 56.41 89 ASP A N 1
ATOM 697 C CA . ASP A 1 89 ? 22.070 1.514 -27.424 1.00 56.41 89 ASP A CA 1
ATOM 698 C C . ASP A 1 89 ? 20.752 2.103 -27.955 1.00 56.41 89 ASP A C 1
ATOM 700 O O . ASP A 1 89 ? 20.028 1.496 -28.743 1.00 56.41 89 ASP A O 1
ATOM 704 N N . GLY A 1 90 ? 20.393 3.298 -27.472 1.00 61.00 90 GLY A N 1
ATOM 705 C CA . GLY A 1 90 ? 19.216 4.039 -27.941 1.00 61.00 90 GLY A CA 1
ATOM 706 C C . GLY A 1 90 ? 17.861 3.501 -27.460 1.00 61.00 90 GLY A C 1
ATOM 707 O O . GLY A 1 90 ? 16.837 4.131 -27.723 1.00 61.00 90 GLY A O 1
ATOM 708 N N . LYS A 1 91 ? 17.830 2.392 -26.709 1.00 61.03 91 LYS A N 1
ATOM 709 C CA . LYS A 1 91 ? 16.623 1.879 -26.049 1.00 61.03 91 LYS A CA 1
ATOM 710 C C . LYS A 1 91 ? 16.617 2.294 -24.578 1.00 61.03 91 LYS A C 1
ATOM 712 O O . LYS A 1 91 ? 17.555 2.021 -23.830 1.00 61.03 91 LYS A O 1
ATOM 717 N N . TYR A 1 92 ? 15.542 2.959 -24.164 1.00 59.06 92 TYR A N 1
ATOM 718 C CA . TYR A 1 92 ? 15.275 3.256 -22.759 1.00 59.06 92 TYR A CA 1
ATOM 719 C C . TYR A 1 92 ? 14.687 2.004 -22.100 1.00 59.06 92 TYR A C 1
ATOM 721 O O . TYR A 1 92 ? 13.565 1.610 -22.411 1.00 59.06 92 TYR A O 1
ATOM 729 N N . GLY A 1 93 ? 15.446 1.364 -21.212 1.00 62.47 93 GLY A N 1
ATOM 730 C CA . GLY A 1 93 ? 14.937 0.319 -20.327 1.00 62.47 93 GLY A CA 1
ATOM 731 C C . GLY A 1 93 ? 14.588 0.915 -18.968 1.00 62.47 93 GLY A C 1
ATOM 732 O O . GLY A 1 93 ? 15.419 1.601 -18.376 1.00 62.47 93 GLY A O 1
ATOM 733 N N . ILE A 1 94 ? 13.379 0.657 -18.467 1.00 66.12 94 ILE A N 1
ATOM 734 C CA . ILE A 1 94 ? 13.012 0.956 -17.077 1.00 66.12 94 ILE A CA 1
ATOM 735 C C . ILE A 1 94 ? 13.179 -0.336 -16.282 1.00 66.12 94 ILE A C 1
ATOM 737 O O . ILE A 1 94 ? 12.506 -1.331 -16.562 1.00 66.12 94 ILE A O 1
ATOM 741 N N . LYS A 1 95 ? 14.089 -0.336 -15.308 1.00 71.44 95 LYS A N 1
ATOM 742 C CA . LYS A 1 95 ? 14.232 -1.424 -14.340 1.00 71.44 95 LYS A CA 1
ATOM 743 C C . LYS A 1 95 ? 13.564 -0.999 -13.042 1.00 71.44 95 LYS A C 1
ATOM 745 O O . LYS A 1 95 ? 13.977 -0.026 -12.421 1.00 71.44 95 LYS A O 1
ATOM 750 N N . ASN A 1 96 ? 12.533 -1.739 -12.647 1.00 75.31 96 ASN A N 1
ATOM 751 C CA . ASN A 1 96 ? 11.868 -1.531 -11.367 1.00 75.31 96 ASN A CA 1
ATOM 752 C C . ASN A 1 96 ? 12.530 -2.422 -10.316 1.00 75.31 96 ASN A C 1
ATOM 754 O O . ASN A 1 96 ? 12.474 -3.650 -10.412 1.00 75.31 96 ASN A O 1
ATOM 758 N N . HIS A 1 97 ? 13.140 -1.803 -9.315 1.00 83.38 97 HIS A N 1
ATOM 759 C CA . HIS A 1 97 ? 13.612 -2.456 -8.103 1.00 83.38 97 HIS A CA 1
ATOM 760 C C . HIS A 1 97 ? 12.570 -2.271 -6.998 1.00 83.38 97 HIS A C 1
ATOM 762 O O . HIS A 1 97 ? 11.974 -1.204 -6.882 1.00 83.38 97 HIS A O 1
ATOM 768 N N . PHE A 1 98 ? 12.338 -3.298 -6.178 1.00 88.25 98 PHE A N 1
ATOM 769 C CA . PHE A 1 98 ? 11.390 -3.226 -5.065 1.00 88.25 98 PHE A CA 1
ATOM 770 C C . PHE A 1 98 ? 12.118 -3.358 -3.729 1.00 88.25 98 PHE A C 1
ATOM 772 O O . PHE A 1 98 ? 12.857 -4.318 -3.518 1.00 88.25 98 PHE A O 1
ATOM 779 N N . LEU A 1 99 ? 11.867 -2.429 -2.809 1.00 90.38 99 LEU A N 1
ATOM 780 C CA . LEU A 1 99 ? 12.300 -2.511 -1.417 1.00 90.38 99 LEU A CA 1
ATOM 781 C C . LEU A 1 99 ? 11.112 -2.835 -0.528 1.00 90.38 99 LEU A C 1
ATOM 783 O O . LEU A 1 99 ? 10.040 -2.256 -0.671 1.00 90.38 99 LEU A O 1
ATOM 787 N N . TRP A 1 100 ? 11.302 -3.730 0.431 1.00 91.00 100 TRP A N 1
ATOM 788 C CA . TRP A 1 100 ? 10.265 -4.027 1.406 1.00 91.00 100 TRP A CA 1
ATOM 789 C C . TRP A 1 100 ? 10.235 -2.970 2.517 1.00 91.00 100 TRP A C 1
ATOM 791 O O . TRP A 1 100 ? 11.229 -2.736 3.204 1.00 91.00 100 TRP A O 1
ATOM 801 N N . ILE A 1 101 ? 9.069 -2.354 2.712 1.00 90.31 101 ILE A N 1
ATOM 802 C CA . ILE A 1 101 ? 8.809 -1.364 3.756 1.00 90.31 101 ILE A CA 1
ATOM 803 C C . ILE A 1 101 ? 8.136 -2.069 4.935 1.00 90.31 101 ILE A C 1
ATOM 805 O O . ILE A 1 101 ? 7.044 -2.623 4.803 1.00 90.31 101 ILE A O 1
ATOM 809 N N . LYS A 1 102 ? 8.766 -2.019 6.112 1.00 89.19 102 LYS A N 1
ATOM 810 C CA . LYS A 1 102 ? 8.200 -2.608 7.339 1.00 89.19 102 LYS A CA 1
ATOM 811 C C . LYS A 1 102 ? 7.097 -1.751 7.958 1.00 89.19 102 LYS A C 1
ATOM 813 O O . LYS A 1 102 ? 6.154 -2.293 8.520 1.00 89.19 102 LYS A O 1
ATOM 818 N N . ASN A 1 103 ? 7.230 -0.428 7.876 1.00 87.44 103 ASN A N 1
ATOM 819 C CA . ASN A 1 103 ? 6.287 0.519 8.462 1.00 87.44 103 ASN A CA 1
ATOM 820 C C . ASN A 1 103 ? 6.040 1.698 7.500 1.00 87.44 103 ASN A C 1
ATOM 822 O O . ASN A 1 103 ? 6.864 2.613 7.464 1.00 87.44 103 ASN A O 1
ATOM 826 N N . PRO A 1 104 ? 4.947 1.689 6.714 1.00 84.75 104 PRO A N 1
ATOM 827 C CA . PRO A 1 104 ? 4.630 2.793 5.810 1.00 84.75 104 PRO A CA 1
ATOM 828 C C . PRO A 1 104 ? 4.248 4.080 6.556 1.00 84.75 104 PRO A C 1
ATOM 830 O O . PRO A 1 104 ? 4.558 5.161 6.068 1.00 84.75 104 PRO A O 1
ATOM 833 N N . ASP A 1 105 ? 3.654 3.995 7.753 1.00 86.19 105 ASP A N 1
ATOM 834 C CA . ASP A 1 105 ? 3.244 5.171 8.539 1.00 86.19 105 ASP A CA 1
ATOM 835 C C . ASP A 1 105 ? 4.439 6.047 8.943 1.00 86.19 105 ASP A C 1
ATOM 837 O O . ASP A 1 105 ? 4.319 7.265 9.067 1.00 86.19 105 ASP A O 1
ATOM 841 N N . ALA A 1 106 ? 5.612 5.434 9.126 1.00 85.69 106 ALA A N 1
ATOM 842 C CA . ALA A 1 106 ? 6.840 6.153 9.451 1.00 85.69 106 ALA A CA 1
ATOM 843 C C . ALA A 1 106 ? 7.336 7.041 8.297 1.00 85.69 106 ALA A C 1
ATOM 845 O O . ALA A 1 106 ? 8.058 8.002 8.547 1.00 85.69 106 ALA A O 1
ATOM 846 N N . LEU A 1 107 ? 6.942 6.753 7.051 1.00 81.69 107 LEU A N 1
ATOM 847 C CA . LEU A 1 107 ? 7.369 7.537 5.889 1.00 81.69 107 LEU A CA 1
ATOM 848 C C . LEU A 1 107 ? 6.750 8.937 5.863 1.00 81.69 107 LEU A C 1
ATOM 850 O O . LEU A 1 107 ? 7.357 9.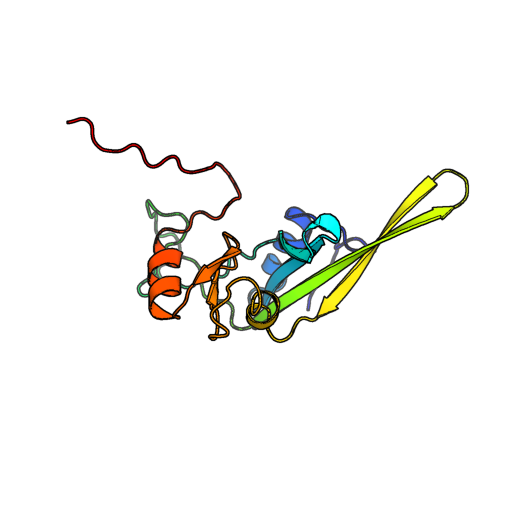850 5.321 1.00 81.69 107 LEU A O 1
ATOM 854 N N . VAL A 1 108 ? 5.571 9.104 6.464 1.00 80.19 108 VAL A N 1
ATOM 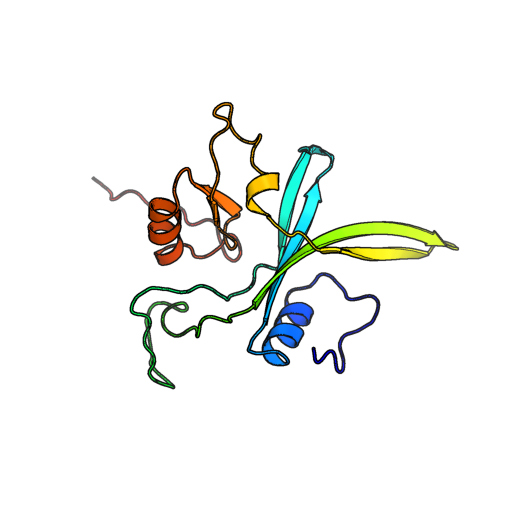855 C CA . VAL A 1 108 ? 4.827 10.378 6.517 1.00 80.19 108 VAL A CA 1
ATOM 856 C C . VAL A 1 108 ? 4.912 11.049 7.884 1.00 80.19 108 VAL A C 1
ATOM 858 O O . VAL A 1 108 ? 4.120 11.927 8.226 1.00 80.19 108 VAL A O 1
ATOM 861 N N . PHE A 1 109 ? 5.863 10.619 8.714 1.00 81.81 109 PHE A N 1
ATOM 862 C CA . PHE A 1 109 ? 6.033 11.153 10.061 1.00 81.81 109 PHE A CA 1
ATOM 863 C C . PHE A 1 109 ? 6.293 12.669 10.060 1.00 81.81 109 PHE A C 1
ATOM 865 O O . PHE A 1 109 ? 5.805 13.379 10.938 1.00 81.81 109 PHE A O 1
ATOM 872 N N . ASN A 1 110 ? 7.006 13.160 9.042 1.00 77.06 110 ASN A N 1
ATOM 873 C CA . ASN A 1 110 ? 7.376 14.568 8.897 1.00 77.06 110 ASN A CA 1
ATOM 874 C C . ASN A 1 110 ? 6.364 15.409 8.101 1.00 77.06 110 ASN A C 1
ATOM 876 O O . ASN A 1 110 ? 6.593 16.603 7.931 1.00 77.06 110 ASN A O 1
ATOM 880 N N . ASP A 1 111 ? 5.240 14.842 7.650 1.00 73.38 111 ASP A N 1
ATOM 881 C CA . ASP A 1 111 ? 4.245 15.581 6.852 1.00 73.38 111 ASP A CA 1
ATOM 882 C C . ASP A 1 111 ? 3.565 16.710 7.645 1.00 73.38 111 ASP A C 1
ATOM 884 O O . ASP A 1 111 ? 2.982 17.627 7.071 1.00 73.38 111 ASP A O 1
ATOM 888 N N . THR A 1 112 ? 3.612 16.659 8.980 1.00 71.62 112 THR A N 1
ATOM 889 C CA . THR A 1 112 ? 3.050 17.702 9.843 1.00 71.62 112 THR A CA 1
ATOM 890 C C . THR A 1 112 ? 4.052 18.130 10.902 1.00 71.62 112 THR A C 1
ATOM 892 O O . THR A 1 112 ? 4.738 17.279 11.460 1.00 71.62 112 THR A O 1
ATOM 895 N N . ALA A 1 113 ? 4.024 19.407 11.292 1.00 75.62 113 ALA A N 1
ATOM 896 C CA . ALA A 1 113 ? 4.844 19.945 12.385 1.00 75.62 113 ALA A CA 1
ATOM 897 C C . ALA A 1 113 ? 4.657 19.205 13.726 1.00 75.62 113 ALA A C 1
ATOM 899 O O . ALA A 1 113 ? 5.528 19.217 14.591 1.00 75.62 113 ALA A O 1
ATOM 900 N N . HIS A 1 114 ? 3.513 18.542 13.907 1.00 73.38 114 HIS A N 1
ATOM 901 C CA . HIS A 1 114 ? 3.256 17.701 15.065 1.00 73.38 114 HIS A CA 1
ATOM 902 C C . HIS A 1 114 ? 3.788 16.284 14.814 1.00 73.38 114 HIS A C 1
ATOM 904 O O . HIS A 1 114 ? 3.142 15.488 14.129 1.00 73.38 114 HIS A O 1
ATOM 910 N N . HIS A 1 115 ? 4.936 15.976 15.422 1.00 73.75 115 HIS A N 1
ATOM 911 C CA . HIS A 1 115 ? 5.672 14.700 15.396 1.00 73.75 115 HIS A CA 1
ATOM 912 C C . HIS A 1 115 ? 4.947 13.519 16.085 1.00 73.75 115 HIS A C 1
ATOM 914 O O . HIS A 1 115 ? 5.547 12.708 16.790 1.00 73.75 115 HIS A O 1
ATOM 920 N N . GLY A 1 116 ? 3.625 13.435 15.938 1.00 82.06 116 GLY A N 1
ATOM 921 C CA . GLY A 1 116 ? 2.811 12.334 16.442 1.00 82.06 116 GLY A CA 1
ATOM 922 C C . GLY A 1 116 ? 2.769 11.160 15.466 1.00 82.06 116 GLY A C 1
ATOM 923 O O . GLY A 1 116 ? 2.925 11.336 14.256 1.00 82.06 116 GLY A O 1
ATOM 924 N N . LYS A 1 117 ? 2.488 9.959 15.989 1.00 84.81 117 LYS A N 1
ATOM 925 C CA . LYS A 1 117 ? 2.227 8.775 15.162 1.00 84.81 117 LYS A CA 1
ATOM 926 C C . LYS A 1 117 ? 1.098 9.075 14.173 1.00 84.81 117 LYS A C 1
ATOM 928 O O . LYS A 1 117 ? 0.041 9.576 14.555 1.00 84.81 117 LYS A O 1
ATOM 933 N N . LYS A 1 118 ? 1.341 8.762 12.904 1.00 86.94 118 LYS A N 1
ATOM 934 C CA . LYS A 1 118 ? 0.361 8.886 11.827 1.00 86.94 118 LYS A CA 1
ATOM 935 C C . LYS A 1 118 ? -0.200 7.521 11.472 1.00 86.94 118 LYS A C 1
ATOM 937 O O . LYS A 1 118 ? 0.425 6.499 11.737 1.00 86.94 118 LYS A O 1
ATOM 942 N N . HIS A 1 119 ? -1.388 7.537 10.889 1.00 87.38 119 HIS A N 1
ATOM 943 C CA . HIS A 1 119 ? -2.079 6.355 10.404 1.00 87.38 119 HIS A CA 1
ATOM 944 C C . HIS A 1 119 ? -2.467 6.584 8.945 1.00 87.38 119 HIS A C 1
ATOM 946 O O . HIS A 1 119 ? -3.321 7.426 8.659 1.00 87.38 119 HIS A O 1
ATOM 952 N N . LEU A 1 120 ? -1.823 5.878 8.017 1.00 83.56 120 LEU A N 1
ATOM 953 C CA . LEU A 1 120 ? -2.062 6.035 6.587 1.00 83.56 120 LEU A CA 1
ATOM 954 C C . LEU A 1 120 ? -3.224 5.183 6.090 1.00 83.56 120 LEU A C 1
ATOM 956 O O . LEU A 1 120 ? -3.355 3.998 6.398 1.00 83.56 120 LEU A O 1
ATOM 960 N N . CYS A 1 121 ? -4.036 5.769 5.213 1.00 83.12 121 CYS A N 1
ATOM 961 C CA . CYS A 1 121 ? -4.972 4.997 4.412 1.00 83.12 121 CYS A CA 1
ATOM 962 C C . CYS A 1 121 ? -4.291 4.468 3.143 1.00 83.12 121 CYS A C 1
ATOM 964 O O . CYS A 1 121 ? -3.932 5.241 2.261 1.00 83.12 121 CYS A O 1
ATOM 966 N N . ASN A 1 122 ? -4.213 3.143 2.988 1.00 80.44 122 ASN A N 1
ATOM 967 C CA . ASN A 1 122 ? -3.632 2.494 1.801 1.00 80.44 122 ASN A CA 1
ATOM 968 C C . ASN A 1 122 ? -4.416 2.733 0.490 1.00 80.44 122 ASN A C 1
ATOM 970 O O . ASN A 1 122 ? -3.973 2.268 -0.552 1.00 80.44 122 ASN A O 1
ATOM 974 N N . ARG A 1 123 ? -5.581 3.404 0.513 1.00 77.00 123 ARG A N 1
ATOM 975 C CA . ARG A 1 123 ? -6.412 3.668 -0.683 1.00 77.00 123 ARG A CA 1
ATOM 976 C C . ARG A 1 123 ? -6.309 5.103 -1.202 1.00 77.00 123 ARG A C 1
ATOM 978 O O . ARG A 1 123 ? -6.278 5.318 -2.410 1.00 77.00 123 ARG A O 1
ATOM 985 N N . CYS A 1 124 ? -6.362 6.085 -0.303 1.00 78.12 124 CYS A N 1
ATOM 986 C CA . CYS A 1 124 ? -6.342 7.513 -0.648 1.00 78.12 124 CYS A CA 1
ATOM 987 C C . CYS A 1 124 ? -5.069 8.226 -0.183 1.00 78.12 124 CYS A C 1
ATOM 989 O O . CYS A 1 124 ? -4.882 9.390 -0.514 1.00 78.12 124 CYS A O 1
ATOM 991 N N . PHE A 1 125 ? -4.223 7.549 0.597 1.00 74.69 125 PHE A N 1
ATOM 992 C CA . PHE A 1 125 ? -2.924 8.045 1.064 1.00 74.69 125 PHE A CA 1
ATOM 993 C C . PHE A 1 125 ? -2.998 9.273 1.969 1.00 74.69 125 PHE A C 1
ATOM 995 O O . PHE A 1 125 ? -1.989 9.918 2.225 1.00 74.69 125 PHE A O 1
ATOM 1002 N N . LEU A 1 126 ? -4.182 9.559 2.512 1.00 79.56 126 LEU A N 1
ATOM 1003 C CA . LEU A 1 126 ? -4.340 10.542 3.570 1.00 79.56 126 LEU A CA 1
ATOM 1004 C C . LEU A 1 126 ? -3.836 9.964 4.892 1.00 79.56 126 LEU A C 1
ATOM 1006 O O . LEU A 1 126 ? -4.121 8.809 5.235 1.00 79.56 126 LEU A O 1
ATOM 1010 N N . SER A 1 127 ? -3.104 10.794 5.629 1.00 82.88 127 SER A N 1
ATOM 1011 C CA . SER A 1 127 ? -2.659 10.502 6.982 1.00 82.88 127 SER A CA 1
ATOM 1012 C C . SER A 1 127 ? -3.691 10.987 7.996 1.00 82.88 127 SER A C 1
ATOM 1014 O O . SER A 1 127 ? -4.305 12.045 7.862 1.00 82.88 127 SER A O 1
ATOM 1016 N N . TRP A 1 128 ? -3.892 10.181 9.030 1.00 85.31 128 TRP A N 1
ATOM 1017 C CA . TRP A 1 128 ? -4.820 10.449 10.118 1.00 85.31 128 TRP A CA 1
ATOM 1018 C C . TRP A 1 128 ? -4.060 10.494 11.439 1.00 85.31 128 TRP A C 1
ATOM 1020 O O . TRP A 1 128 ? -3.071 9.786 11.634 1.00 85.31 128 TRP A O 1
ATOM 1030 N N . SER A 1 129 ? -4.524 11.332 12.363 1.00 85.31 129 SER A N 1
ATOM 1031 C CA . SER A 1 129 ? -3.932 11.476 13.698 1.00 85.31 129 SER A CA 1
ATOM 1032 C C . SER A 1 129 ? -4.252 10.314 14.644 1.00 85.31 129 SER A C 1
ATOM 1034 O O . SER A 1 129 ? -3.629 10.206 15.694 1.00 85.31 129 SER A O 1
ATOM 1036 N N . SER A 1 130 ? -5.221 9.456 14.305 1.00 87.69 130 SER A N 1
ATOM 1037 C CA . SER A 1 130 ? -5.625 8.320 15.135 1.00 87.69 130 SER A CA 1
ATOM 1038 C C . SER A 1 130 ? -6.118 7.143 14.294 1.00 87.69 130 SER A C 1
ATOM 1040 O O . SER A 1 130 ? -6.640 7.322 13.194 1.00 87.69 130 SER A O 1
ATOM 1042 N N . GLU A 1 131 ? -6.029 5.935 14.845 1.00 86.50 131 GLU A N 1
ATOM 1043 C CA . GLU A 1 131 ? -6.564 4.725 14.212 1.00 86.50 131 GLU A CA 1
ATOM 1044 C C . GLU A 1 131 ? -8.095 4.760 14.072 1.00 86.50 131 GLU A C 1
ATOM 1046 O O . GLU A 1 131 ? -8.643 4.338 13.056 1.00 86.50 131 GLU A O 1
ATOM 1051 N N . LYS A 1 132 ? -8.802 5.334 15.056 1.00 86.88 132 LYS A N 1
ATOM 1052 C CA . LYS A 1 132 ? -10.269 5.460 15.025 1.00 86.88 132 LYS A CA 1
ATOM 1053 C C . LYS A 1 132 ? -10.743 6.303 13.844 1.00 86.88 132 LYS A C 1
ATOM 1055 O O . LYS A 1 132 ? -11.715 5.949 13.178 1.00 86.88 132 LYS A O 1
ATOM 1060 N N . SER A 1 133 ? -10.057 7.414 13.586 1.00 86.75 133 SER A N 1
ATOM 1061 C CA . SER A 1 133 ? -10.403 8.305 12.483 1.00 86.75 133 SER A CA 1
ATOM 1062 C C . SER A 1 133 ? -10.056 7.689 11.124 1.00 86.75 133 SER A C 1
ATOM 1064 O O . SER A 1 133 ? -10.866 7.785 10.202 1.00 86.75 133 SER A O 1
ATOM 1066 N N . LEU A 1 134 ? -8.952 6.935 11.030 1.00 85.88 134 LEU A N 1
ATOM 1067 C CA . LEU A 1 134 ? -8.656 6.106 9.858 1.00 85.88 134 LEU A CA 1
ATOM 1068 C C . LEU A 1 134 ? -9.764 5.071 9.592 1.00 85.88 134 LEU A C 1
ATOM 1070 O O . LEU A 1 134 ? -10.216 4.943 8.457 1.00 85.88 134 LEU A O 1
ATOM 1074 N N . LEU A 1 135 ? -10.229 4.356 10.618 1.00 82.12 135 LEU A N 1
ATOM 1075 C CA . LEU A 1 135 ? -11.266 3.332 10.468 1.00 82.12 135 LEU A CA 1
ATOM 1076 C C . LEU A 1 135 ? -12.609 3.930 10.027 1.00 82.12 135 LEU A C 1
ATOM 1078 O O . LEU A 1 135 ? -13.279 3.377 9.157 1.00 82.12 135 LEU A O 1
ATOM 1082 N N . HIS A 1 136 ? -12.992 5.084 10.581 1.00 82.75 136 HIS A N 1
ATOM 1083 C CA . HIS A 1 136 ? -14.174 5.816 10.123 1.00 82.75 136 HIS A CA 1
ATOM 1084 C C . HIS A 1 136 ? -14.044 6.225 8.649 1.00 82.75 136 HIS A C 1
ATOM 1086 O O . HIS A 1 136 ? -14.970 6.032 7.863 1.00 82.75 136 HIS A O 1
ATOM 1092 N N . HIS A 1 137 ? -12.873 6.727 8.262 1.00 83.25 137 HIS A N 1
ATOM 1093 C CA . HIS A 1 137 ? -12.585 7.103 6.887 1.00 83.25 137 HIS A CA 1
ATOM 1094 C C . HIS A 1 137 ? -12.622 5.915 5.919 1.00 83.25 137 HIS A C 1
ATOM 1096 O O . HIS A 1 137 ? -13.186 6.034 4.835 1.00 83.25 137 HIS A O 1
ATOM 1102 N N . GLN A 1 138 ? -12.062 4.762 6.296 1.00 78.00 138 GLN A N 1
ATOM 1103 C CA . GLN A 1 138 ? -12.006 3.569 5.445 1.00 78.00 138 GLN A CA 1
ATOM 1104 C C . GLN A 1 138 ? -13.391 3.085 4.994 1.00 78.00 138 GLN A C 1
ATOM 1106 O O . GLN A 1 138 ? -13.500 2.577 3.879 1.00 78.00 138 GLN A O 1
ATOM 1111 N N . LYS A 1 139 ? -14.442 3.308 5.798 1.00 74.69 139 LYS A N 1
ATOM 1112 C CA . LYS A 1 139 ? -15.837 2.991 5.434 1.00 74.69 139 LYS A CA 1
ATOM 1113 C C . LYS A 1 139 ? -16.297 3.718 4.166 1.00 74.69 139 LYS A C 1
ATOM 1115 O O . LYS A 1 139 ? -16.996 3.135 3.343 1.00 74.69 139 LYS A O 1
ATOM 1120 N N . TRP A 1 140 ? -15.866 4.967 4.004 1.00 73.81 140 TRP A N 1
ATOM 1121 C CA . TRP A 1 140 ? -16.271 5.870 2.920 1.00 73.81 140 TRP A CA 1
ATOM 1122 C C . TRP A 1 140 ? -15.133 6.166 1.939 1.00 73.81 140 TRP A C 1
ATOM 1124 O O . TRP A 1 140 ? -15.249 7.021 1.064 1.00 73.81 140 TRP A O 1
ATOM 1134 N N . CYS A 1 141 ? -13.998 5.485 2.083 1.00 76.19 141 CYS A N 1
ATOM 1135 C CA . CYS A 1 141 ? -12.842 5.715 1.240 1.00 76.19 141 CYS A CA 1
ATOM 1136 C C . CYS A 1 141 ? -12.998 4.953 -0.072 1.00 76.19 141 CYS A C 1
ATOM 1138 O O . CYS A 1 141 ? -12.771 3.747 -0.135 1.00 76.19 141 CYS A O 1
ATOM 1140 N N . PHE A 1 142 ? -13.324 5.666 -1.145 1.00 67.25 142 PHE A N 1
ATOM 1141 C CA . PHE A 1 142 ? -13.382 5.084 -2.487 1.00 67.25 142 PHE A CA 1
ATOM 1142 C C . PHE A 1 142 ? -11.984 4.836 -3.087 1.00 67.25 142 PHE A C 1
ATOM 1144 O O . PHE A 1 142 ? -11.831 4.015 -3.990 1.00 67.25 142 PHE A O 1
ATOM 1151 N N . GLY A 1 143 ? -10.941 5.439 -2.502 1.00 65.81 143 GLY A N 1
ATOM 1152 C CA . GLY A 1 143 ? -9.587 5.482 -3.055 1.00 65.81 143 GLY A CA 1
ATOM 1153 C C . GLY A 1 143 ? -9.485 6.524 -4.168 1.00 65.81 143 GLY A C 1
ATOM 1154 O O . GLY A 1 143 ? -10.450 6.776 -4.882 1.00 65.81 143 GLY A O 1
ATOM 1155 N N . LEU A 1 144 ? -8.321 7.157 -4.321 1.00 57.19 144 LEU A N 1
ATOM 1156 C CA . LEU A 1 144 ? -8.093 8.199 -5.341 1.00 57.19 144 LEU A CA 1
ATOM 1157 C C . LEU A 1 144 ? -7.899 7.595 -6.748 1.00 57.19 144 LEU A C 1
ATOM 1159 O O . LEU A 1 144 ? -6.999 7.989 -7.484 1.00 57.19 144 LEU A O 1
ATOM 1163 N N . GLY A 1 145 ? -8.706 6.589 -7.088 1.00 50.16 145 GLY A N 1
ATOM 1164 C CA . GLY A 1 145 ? -8.504 5.725 -8.248 1.00 50.16 145 GLY A CA 1
ATOM 1165 C C . GLY A 1 145 ? -9.522 5.853 -9.377 1.00 50.16 145 GLY A C 1
ATOM 1166 O O . GLY A 1 145 ? -9.229 5.331 -10.444 1.00 50.16 145 GLY A O 1
ATOM 1167 N N . GLU A 1 146 ? -10.674 6.518 -9.201 1.00 47.78 146 GLU A N 1
ATOM 1168 C CA . GLU A 1 146 ? -11.677 6.602 -10.290 1.00 47.78 146 GLU A CA 1
ATOM 1169 C C . GLU A 1 146 ? -12.279 8.002 -10.523 1.00 47.78 146 GLU A C 1
ATOM 1171 O O . GLU A 1 146 ? -12.549 8.340 -11.670 1.00 47.78 146 GLU A O 1
ATOM 1176 N N . ALA A 1 147 ? -12.403 8.867 -9.508 1.00 39.84 147 ALA A N 1
ATOM 1177 C CA . ALA A 1 147 ? -12.678 10.301 -9.677 1.00 39.84 147 ALA A CA 1
ATOM 1178 C C . ALA A 1 147 ? -12.505 11.049 -8.338 1.00 39.84 147 ALA A C 1
ATOM 1180 O O . ALA A 1 147 ? -12.767 10.465 -7.282 1.00 39.84 147 ALA A O 1
ATOM 1181 N N . PRO A 1 148 ? -12.117 12.340 -8.339 1.00 38.25 148 PRO A N 1
ATOM 1182 C CA . PRO A 1 148 ? -12.280 13.188 -7.165 1.00 38.25 148 PRO A CA 1
ATOM 1183 C C . PRO A 1 148 ? -13.769 13.274 -6.810 1.00 38.25 148 PRO A C 1
ATOM 1185 O O . PRO A 1 148 ? -14.576 13.752 -7.606 1.00 38.25 148 PRO A O 1
ATOM 1188 N N . GLN A 1 149 ? -14.148 12.821 -5.613 1.00 49.69 149 GLN A N 1
ATOM 1189 C CA . GLN A 1 149 ? -15.508 13.020 -5.126 1.00 49.69 149 GLN A CA 1
ATOM 1190 C C . GLN A 1 149 ? -15.665 14.467 -4.673 1.00 49.69 149 GLN A C 1
ATOM 1192 O O . GLN A 1 149 ? -15.262 14.856 -3.578 1.00 49.69 149 GLN A O 1
ATOM 1197 N N . LYS A 1 150 ? -16.243 15.280 -5.557 1.00 44.88 150 LYS A N 1
ATOM 1198 C CA . LYS A 1 150 ? -16.756 16.595 -5.196 1.00 44.88 150 LYS A CA 1
ATOM 1199 C C . LYS A 1 150 ? -17.923 16.364 -4.238 1.00 44.88 150 LYS A C 1
ATOM 1201 O O . LYS A 1 150 ? -18.960 15.855 -4.650 1.00 44.88 150 LYS A O 1
ATOM 1206 N N . VAL A 1 151 ? -17.753 16.712 -2.966 1.00 47.56 151 VAL A N 1
ATOM 1207 C CA . VAL A 1 151 ? -18.884 16.798 -2.039 1.00 47.56 151 VAL A CA 1
ATOM 1208 C C . VAL A 1 151 ? -19.738 17.968 -2.522 1.00 47.56 151 VAL A C 1
ATOM 1210 O O . VAL A 1 151 ? -19.346 19.126 -2.386 1.00 47.56 151 VAL A O 1
ATOM 1213 N N . THR A 1 152 ? -20.864 17.684 -3.172 1.00 44.44 152 THR A N 1
ATOM 1214 C CA . THR A 1 152 ? -21.886 18.700 -3.424 1.00 44.44 152 THR A CA 1
ATOM 1215 C C . THR A 1 152 ? -22.537 19.031 -2.092 1.00 44.44 152 THR A C 1
ATOM 1217 O O . THR A 1 152 ? -23.181 18.178 -1.483 1.00 44.44 152 THR A O 1
ATOM 1220 N N . MET A 1 153 ? -22.320 20.256 -1.616 1.00 62.28 153 MET A N 1
ATOM 1221 C CA . MET A 1 153 ? -23.053 20.787 -0.471 1.00 62.28 153 MET A CA 1
ATOM 1222 C C . MET A 1 153 ? -24.552 20.813 -0.802 1.00 62.28 153 MET A C 1
ATOM 1224 O O . MET A 1 153 ? -24.887 21.133 -1.945 1.00 62.28 153 MET A O 1
ATOM 1228 N N . PRO A 1 154 ? -25.444 20.486 0.151 1.00 54.94 154 PRO A N 1
ATOM 1229 C CA . PRO A 1 154 ? -26.878 20.619 -0.063 1.00 54.94 154 PRO A CA 1
ATOM 1230 C C . PRO A 1 154 ? -27.210 22.064 -0.439 1.00 54.94 154 PRO A C 1
ATOM 1232 O O . PRO A 1 154 ? -26.702 23.006 0.177 1.00 54.94 154 PRO A O 1
ATOM 1235 N N . GLU A 1 155 ? -28.032 22.222 -1.473 1.00 65.62 155 GLU A N 1
ATOM 1236 C CA . GLU A 1 155 ? -28.576 23.525 -1.837 1.00 65.62 155 GLU A CA 1
ATOM 1237 C C . GLU A 1 155 ? -29.512 24.001 -0.722 1.00 65.62 155 GLU A C 1
ATOM 1239 O O . GLU A 1 155 ? -30.212 23.204 -0.093 1.00 65.62 155 GLU A O 1
ATOM 1244 N N . LYS A 1 156 ? -29.409 25.295 -0.422 1.00 59.41 156 LYS A N 1
ATOM 1245 C CA . LYS A 1 156 ? -30.083 25.946 0.697 1.00 59.41 156 LYS A CA 1
ATOM 1246 C C . LYS A 1 156 ? -31.561 26.175 0.408 1.00 59.41 156 LYS A C 1
ATOM 1248 O O . LYS A 1 156 ? -31.865 26.536 -0.748 1.00 59.41 156 LYS A O 1
#

pLDDT: mean 75.75, std 13.91, range [38.25, 94.38]

Sequence (156 aa):
VNLDGIPMPTPICNRTFQKIEVQNPNISINVWEWKNETATPKAVIASKNFYIPDSCTIEGCIHSNPNECQKKRPHIIHLMALSDTTKTDGKYGIKNHFLWIKNPDALVFNDTAHHGKKHLCNRCFLSWSSEKSLLHHQKWCFGLGEAPQKVTMPEK

Organism: NCBI:txid144538

Secondary structure (DSSP, 8-state):
---TT--SS----HHHHHHHHHH-TTEEEEEEEEETTTTEEEEEE-------TT----TT---SSTTTTPPPPSEEEEEEEEEEEEEETTEEEEEEEEEEES-SGGGGTTSSSS-PPPEE-TTT--EESSHHHHHHHHHH---TTS------PPP-

Foldseek 3Di:
DDQPPQDPVHDLDAVNQVVVCVVPVLEFEWEWEQDPVVRAIDTSYFGLQDDQVQQDCDDPDDDPDPNRHRDHRNYYWYWYWDWDFDDDPNDTDTRTDIDTDPDPQVRCCPVDPPNAGWDADSFARDTDRDPVVSNVCSVVRPGPPPHPDDPDDDDD

Radius of gyration: 17.94 Å; chains: 1; bounding box: 52×44×44 Å